Protein AF-A0A5J5ADH3-F1 (afdb_monomer_lite)

Foldseek 3Di:
DCCVVVVVVVVVPPPPPPDPCDPVNVVVVVVVVCVVCVLDDDFPDDDLVVLQVVQQVVVVDPVTDDLVSSLVSSPVPGPRADPCNSVSNVVVVVVVVVVVVD

Organism: NCBI:txid561372

pLDDT: mean 78.31, std 17.19, range [43.53, 96.44]

Sequence (102 aa):
MDWFRNGVMLIENFDGFDGPVTAARKTRIENHLREFFTNIHTPDHPTYTAMIHKAIKELNEEEGSSKNSISEFIRKEYDDLPCAHSTVLDYHMEKLFIRERK

Radius of gyration: 19.17 Å; chains: 1; bounding box: 45×31×49 Å

Secondary structure (DSSP, 8-state):
--HHHHHHHHHHT-S---S---HHHHHHHHHHHHHHHTT----SS--HHHHHHHHHHHH--TT---HHHHHHHHHHH-SS--TTHHHHHHHHHHHHHHHHT-

Structure (mmCIF, N/CA/C/O backbone):
data_AF-A0A5J5ADH3-F1
#
_entry.id   AF-A0A5J5ADH3-F1
#
loop_
_atom_site.group_PDB
_atom_site.id
_atom_site.type_symbol
_atom_site.label_atom_id
_atom_site.label_alt_id
_atom_site.label_comp_id
_atom_site.label_asym_id
_atom_site.label_entity_id
_atom_site.label_seq_id
_atom_site.pdbx_PDB_ins_code
_atom_site.Cartn_x
_atom_site.Cartn_y
_atom_site.Cartn_z
_atom_site.occupancy
_atom_site.B_iso_or_equiv
_atom_site.auth_seq_id
_atom_site.auth_comp_id
_atom_site.auth_asym_id
_atom_site.auth_atom_id
_atom_site.pdbx_PDB_model_num
ATOM 1 N N . MET A 1 1 ? 11.788 3.149 3.937 1.00 44.88 1 MET A N 1
ATOM 2 C CA . MET A 1 1 ? 11.768 2.647 2.535 1.00 44.88 1 MET A CA 1
ATOM 3 C C . MET A 1 1 ? 12.995 3.229 1.857 1.00 44.88 1 MET A C 1
ATOM 5 O O . MET A 1 1 ? 12.916 4.232 1.158 1.00 44.88 1 MET A O 1
ATOM 9 N N . ASP A 1 2 ? 14.147 2.635 2.144 1.00 44.75 2 ASP A N 1
ATOM 10 C CA . ASP A 1 2 ? 15.439 3.307 1.961 1.00 44.75 2 ASP A CA 1
ATOM 11 C C . ASP A 1 2 ? 16.198 2.799 0.735 1.00 44.75 2 ASP A C 1
ATOM 13 O O . ASP A 1 2 ? 17.129 3.446 0.272 1.00 44.75 2 ASP A O 1
ATOM 17 N N . TRP A 1 3 ? 15.757 1.692 0.133 1.00 48.06 3 TRP A N 1
ATOM 18 C CA . TRP A 1 3 ? 16.402 1.124 -1.053 1.00 48.06 3 TRP A CA 1
ATOM 19 C C . TRP A 1 3 ? 16.121 1.918 -2.341 1.00 48.06 3 TRP A C 1
ATOM 21 O O . TRP A 1 3 ? 16.993 1.987 -3.198 1.00 48.06 3 TRP A O 1
ATOM 31 N N . PHE A 1 4 ? 14.962 2.583 -2.463 1.00 47.25 4 PHE A N 1
ATOM 32 C CA . PHE A 1 4 ? 14.647 3.434 -3.624 1.00 47.25 4 PHE A CA 1
ATOM 33 C C . PHE A 1 4 ? 15.401 4.775 -3.585 1.00 47.25 4 PHE A C 1
ATOM 35 O O . PHE A 1 4 ? 15.899 5.222 -4.614 1.00 47.25 4 PHE A O 1
ATOM 42 N N . ARG A 1 5 ? 15.556 5.401 -2.404 1.00 49.19 5 ARG A N 1
ATOM 43 C CA . ARG A 1 5 ? 16.395 6.610 -2.257 1.00 49.19 5 ARG A CA 1
ATOM 44 C C . ARG A 1 5 ? 17.882 6.291 -2.390 1.00 49.19 5 ARG A C 1
ATOM 46 O O . ARG A 1 5 ? 18.582 7.018 -3.085 1.00 49.19 5 ARG A O 1
ATOM 53 N N . ASN A 1 6 ? 18.346 5.185 -1.801 1.00 46.50 6 ASN A N 1
ATOM 54 C CA . ASN A 1 6 ? 19.726 4.731 -1.992 1.00 46.50 6 ASN A CA 1
ATOM 55 C C . ASN A 1 6 ? 19.997 4.302 -3.440 1.00 46.50 6 ASN A C 1
ATOM 57 O O . ASN A 1 6 ? 21.086 4.545 -3.940 1.00 46.50 6 ASN A O 1
ATOM 61 N N . GLY A 1 7 ? 19.012 3.730 -4.139 1.00 48.28 7 GLY A N 1
ATOM 62 C CA . GLY A 1 7 ? 19.130 3.374 -5.554 1.00 48.28 7 GLY A CA 1
ATOM 63 C C . GLY A 1 7 ? 19.303 4.585 -6.472 1.00 48.28 7 GLY A C 1
ATOM 64 O O . GLY A 1 7 ? 20.077 4.511 -7.419 1.00 48.28 7 GLY A O 1
ATOM 65 N N . VAL A 1 8 ? 18.642 5.709 -6.170 1.00 47.38 8 VAL A N 1
ATOM 66 C CA . VAL A 1 8 ? 18.802 6.972 -6.915 1.00 47.38 8 VAL A CA 1
ATOM 67 C C . VAL A 1 8 ? 20.133 7.657 -6.576 1.00 47.38 8 VAL A C 1
ATOM 69 O O . VAL A 1 8 ? 20.841 8.068 -7.490 1.00 47.38 8 VAL A O 1
ATOM 72 N N . MET A 1 9 ? 20.537 7.692 -5.299 1.00 49.81 9 MET A N 1
ATOM 73 C CA . MET A 1 9 ? 21.829 8.269 -4.873 1.00 49.81 9 MET A CA 1
ATOM 74 C C . MET A 1 9 ? 23.047 7.434 -5.312 1.00 49.81 9 MET A C 1
ATOM 76 O O . MET A 1 9 ? 24.140 7.969 -5.477 1.00 49.81 9 MET A O 1
ATOM 80 N N . LEU A 1 10 ? 22.877 6.128 -5.558 1.00 48.31 10 LEU A N 1
ATOM 81 C CA . LEU A 1 10 ? 23.913 5.284 -6.167 1.00 48.31 10 LEU A CA 1
ATOM 82 C C . LEU A 1 10 ? 24.218 5.682 -7.618 1.00 48.31 10 LEU A C 1
ATOM 84 O O . LEU A 1 10 ? 25.294 5.360 -8.104 1.00 48.31 10 LEU A O 1
ATOM 88 N N . ILE A 1 11 ? 23.317 6.382 -8.311 1.00 50.00 11 ILE A N 1
ATOM 89 C CA . ILE A 1 11 ? 23.566 6.844 -9.684 1.00 50.00 11 ILE A CA 1
ATOM 90 C C . ILE A 1 11 ? 24.412 8.128 -9.677 1.00 50.00 11 ILE A C 1
ATOM 92 O O . ILE A 1 11 ? 25.197 8.330 -10.597 1.00 50.00 11 ILE A O 1
ATOM 96 N N . GLU A 1 12 ? 24.317 8.955 -8.629 1.00 43.81 12 GLU A N 1
ATOM 97 C CA . GLU A 1 12 ? 25.028 10.242 -8.541 1.00 43.81 12 GLU A CA 1
ATOM 98 C C . GLU A 1 12 ? 26.513 10.117 -8.156 1.00 43.81 12 GLU A C 1
ATOM 100 O O . GLU A 1 12 ? 27.291 10.992 -8.513 1.00 43.81 12 GLU A O 1
ATOM 105 N N . ASN A 1 13 ? 26.934 9.026 -7.499 1.00 43.88 13 ASN A N 1
ATOM 106 C CA . ASN A 1 13 ? 28.335 8.800 -7.088 1.00 43.88 13 ASN A CA 1
ATOM 107 C C . ASN A 1 13 ? 29.088 7.759 -7.944 1.00 43.88 13 ASN A C 1
ATOM 109 O O . ASN A 1 13 ? 30.174 7.310 -7.570 1.00 43.88 13 ASN A O 1
ATOM 113 N N . PHE A 1 14 ? 28.525 7.327 -9.076 1.00 43.53 14 PHE A N 1
ATOM 114 C CA . PHE A 1 14 ? 29.250 6.507 -10.049 1.00 43.53 14 PHE A CA 1
ATOM 115 C C . PHE A 1 14 ? 29.989 7.430 -11.029 1.00 43.53 14 PHE A C 1
ATOM 117 O O . PHE A 1 14 ? 29.431 7.821 -12.053 1.00 43.53 14 PHE A O 1
ATOM 124 N N . ASP A 1 15 ? 31.265 7.714 -10.755 1.00 48.62 15 ASP A N 1
ATOM 125 C CA . ASP A 1 15 ? 32.225 8.381 -11.6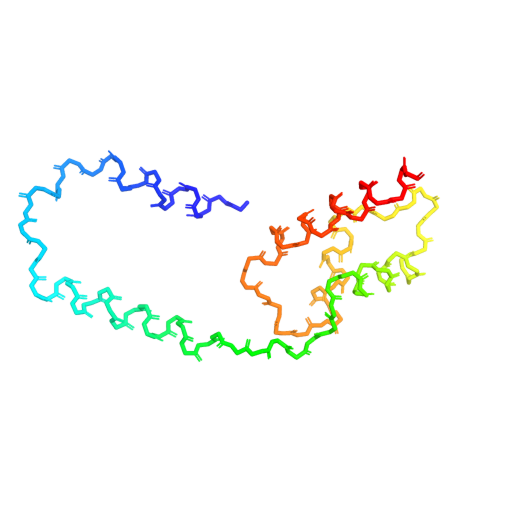64 1.00 48.62 15 ASP A CA 1
ATOM 126 C C . ASP A 1 15 ? 32.566 7.515 -12.903 1.00 48.62 15 ASP A C 1
ATOM 128 O O . ASP A 1 15 ? 33.720 7.313 -13.278 1.00 48.62 15 ASP A O 1
ATOM 132 N N . GLY A 1 16 ? 31.563 6.913 -13.542 1.00 51.03 16 GLY A N 1
ATOM 133 C CA . GLY A 1 16 ? 31.774 5.872 -14.544 1.00 51.03 16 GLY A CA 1
ATOM 134 C C . GLY A 1 16 ? 30.660 5.730 -15.568 1.00 51.03 16 GLY A C 1
ATOM 135 O O . GLY A 1 16 ? 30.468 4.628 -16.084 1.00 51.03 16 GLY A O 1
ATOM 136 N N . PHE A 1 17 ? 29.910 6.797 -15.864 1.00 51.38 17 PHE A N 1
ATOM 137 C CA . PHE A 1 17 ? 28.901 6.752 -16.923 1.00 51.38 17 PHE A CA 1
ATOM 138 C C . PHE A 1 17 ? 29.008 7.860 -17.980 1.00 51.38 17 PHE A C 1
ATOM 140 O O . PHE A 1 17 ? 27.998 8.322 -18.491 1.00 51.38 17 PHE A O 1
ATOM 147 N N . ASP A 1 18 ? 30.228 8.198 -18.400 1.00 53.28 18 ASP A N 1
ATOM 148 C CA . ASP A 1 18 ? 30.483 8.998 -19.616 1.00 53.28 18 ASP A CA 1
ATOM 149 C C . ASP A 1 18 ? 30.772 8.122 -20.856 1.00 53.28 18 ASP A C 1
ATOM 151 O O . ASP A 1 18 ? 31.474 8.511 -21.789 1.00 53.28 18 ASP A O 1
ATOM 155 N N . GLY A 1 19 ? 30.240 6.896 -20.882 1.00 59.97 19 GLY A N 1
ATOM 156 C CA . GLY A 1 19 ? 30.262 6.028 -22.061 1.00 59.97 19 GLY A CA 1
ATOM 157 C C . GLY A 1 19 ? 28.926 6.083 -22.809 1.00 59.97 19 GLY A C 1
ATOM 158 O O . GLY A 1 19 ? 27.880 6.157 -22.157 1.00 59.97 19 GLY A O 1
ATOM 159 N N . PRO A 1 20 ? 28.902 5.995 -24.157 1.00 61.41 20 PRO A N 1
ATOM 160 C CA . PRO A 1 20 ? 27.644 5.899 -24.888 1.00 61.41 20 PRO A CA 1
ATOM 161 C C . PRO A 1 20 ? 26.848 4.719 -24.331 1.00 61.41 20 PRO A C 1
ATOM 163 O O . PRO A 1 20 ? 27.389 3.618 -24.201 1.00 61.41 20 PRO A O 1
ATOM 166 N N . VAL A 1 21 ? 25.575 4.943 -23.979 1.00 65.94 21 VAL A N 1
ATOM 167 C CA . VAL A 1 21 ? 24.656 3.864 -23.594 1.00 65.94 21 VAL A CA 1
ATOM 168 C C . VAL A 1 21 ? 24.640 2.875 -24.754 1.00 65.94 21 VAL A C 1
ATOM 170 O O . VAL A 1 21 ? 23.993 3.102 -25.776 1.00 65.94 21 VAL A O 1
ATOM 173 N N . THR A 1 22 ? 25.415 1.800 -24.624 1.00 77.12 22 THR A N 1
ATOM 174 C CA . THR A 1 22 ? 25.539 0.808 -25.683 1.00 77.12 22 THR A CA 1
ATOM 175 C C . THR A 1 22 ? 24.172 0.181 -25.910 1.00 77.12 22 THR A C 1
ATOM 177 O O . THR A 1 22 ? 23.372 0.052 -24.975 1.00 77.12 22 THR A O 1
ATOM 180 N N . ALA A 1 23 ? 23.895 -0.237 -27.145 1.00 76.06 23 ALA A N 1
ATOM 181 C CA . ALA A 1 23 ? 22.635 -0.898 -27.477 1.00 76.06 23 ALA A CA 1
ATOM 182 C C . ALA A 1 23 ? 22.337 -2.059 -26.508 1.00 76.06 23 ALA A C 1
ATOM 184 O O . ALA A 1 23 ? 21.216 -2.187 -26.028 1.00 76.06 23 ALA A O 1
ATOM 185 N N . ALA A 1 24 ? 23.369 -2.807 -26.101 1.00 78.94 24 ALA A N 1
ATOM 186 C CA . ALA A 1 24 ? 23.260 -3.877 -25.115 1.00 78.94 24 ALA A CA 1
ATOM 187 C C . ALA A 1 24 ? 22.767 -3.400 -23.734 1.00 78.94 24 ALA A C 1
ATOM 189 O O . ALA A 1 24 ? 21.918 -4.057 -23.130 1.00 78.94 24 ALA A O 1
ATOM 190 N N . ARG A 1 25 ? 23.251 -2.254 -23.226 1.00 79.31 25 ARG A N 1
ATOM 191 C CA . ARG A 1 25 ? 22.784 -1.695 -21.944 1.00 79.31 25 ARG A CA 1
ATOM 192 C C . ARG A 1 25 ? 21.336 -1.227 -22.047 1.00 79.31 25 ARG A C 1
ATOM 194 O O . ARG A 1 25 ? 20.558 -1.485 -21.131 1.00 79.31 25 ARG A O 1
ATOM 201 N N . LYS A 1 26 ? 20.968 -0.601 -23.170 1.00 84.44 26 LYS A N 1
ATOM 202 C CA . LYS A 1 26 ? 19.590 -0.170 -23.432 1.00 84.44 26 LYS A CA 1
ATOM 203 C C . LYS A 1 26 ? 18.633 -1.363 -23.453 1.00 84.44 26 LYS A C 1
ATOM 205 O O . LYS A 1 26 ? 17.655 -1.354 -22.718 1.00 84.44 26 LYS A O 1
ATOM 210 N N . THR A 1 27 ? 18.972 -2.425 -24.185 1.00 86.12 27 THR A N 1
ATOM 211 C CA . THR A 1 27 ? 18.168 -3.655 -24.235 1.00 86.12 27 THR A CA 1
ATOM 212 C C . THR A 1 27 ? 18.026 -4.307 -22.859 1.00 86.12 27 THR A C 1
ATOM 214 O O . THR A 1 27 ? 16.952 -4.791 -22.518 1.00 86.12 27 THR A O 1
ATOM 217 N N . ARG A 1 28 ? 19.076 -4.283 -22.024 1.00 84.50 28 ARG A N 1
ATOM 218 C CA . ARG A 1 28 ? 18.999 -4.816 -20.653 1.00 84.50 28 ARG A CA 1
ATOM 219 C C . ARG A 1 28 ? 18.023 -4.035 -19.777 1.00 84.50 28 ARG A C 1
ATOM 221 O O . ARG A 1 28 ? 17.262 -4.646 -19.035 1.00 84.50 28 ARG A O 1
ATOM 228 N N . ILE A 1 29 ? 18.035 -2.706 -19.879 1.00 87.12 29 ILE A N 1
ATOM 229 C CA . ILE A 1 29 ? 17.088 -1.843 -19.163 1.00 87.12 29 ILE A CA 1
ATOM 230 C C . ILE A 1 29 ? 15.669 -2.083 -19.685 1.00 87.12 29 ILE A C 1
ATOM 232 O O . ILE A 1 29 ? 14.761 -2.288 -18.891 1.00 87.12 29 ILE A O 1
ATOM 236 N N . GLU A 1 30 ? 15.476 -2.119 -21.004 1.00 86.56 30 GLU A N 1
ATOM 237 C CA . GLU A 1 30 ? 14.165 -2.353 -21.621 1.00 86.56 30 GLU A CA 1
ATOM 238 C C . GLU A 1 30 ? 13.563 -3.703 -21.215 1.00 86.56 30 GLU A C 1
ATOM 240 O O . GLU A 1 30 ? 12.384 -3.761 -20.872 1.00 86.56 30 GLU A O 1
ATOM 245 N N . ASN A 1 31 ? 14.359 -4.774 -21.197 1.00 86.50 31 ASN A N 1
ATOM 246 C CA . ASN A 1 31 ? 13.893 -6.091 -20.763 1.00 86.50 31 ASN A CA 1
ATOM 247 C C . ASN A 1 31 ? 13.529 -6.101 -19.277 1.00 86.50 31 ASN A C 1
ATOM 249 O O . ASN A 1 31 ? 12.463 -6.593 -18.922 1.00 86.50 31 ASN A O 1
ATOM 253 N N . HIS A 1 32 ? 14.358 -5.492 -18.425 1.00 81.81 32 HIS A N 1
ATOM 254 C CA . HIS A 1 32 ? 14.078 -5.425 -16.994 1.00 81.81 32 HIS A CA 1
ATOM 255 C C . HIS A 1 32 ? 12.815 -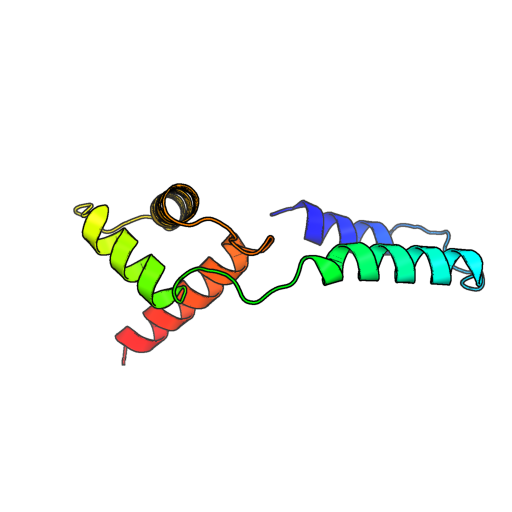4.610 -16.689 1.00 81.81 32 HIS A C 1
ATOM 257 O O . HIS A 1 32 ? 11.988 -5.013 -15.875 1.00 81.81 32 HIS A O 1
ATOM 263 N N . LEU A 1 33 ? 12.624 -3.486 -17.388 1.00 84.56 33 LEU A N 1
ATOM 264 C CA . LEU A 1 33 ? 11.398 -2.702 -17.282 1.00 84.56 33 LEU A CA 1
ATOM 265 C C . LEU A 1 33 ? 10.192 -3.508 -17.768 1.00 84.56 33 LEU A C 1
ATOM 267 O O . LEU A 1 33 ? 9.167 -3.489 -17.102 1.00 84.56 33 LEU A O 1
ATOM 271 N N . ARG A 1 34 ? 10.292 -4.248 -18.879 1.00 81.25 34 ARG A N 1
ATOM 272 C CA . ARG A 1 34 ? 9.193 -5.108 -19.348 1.00 81.25 34 ARG A CA 1
ATOM 273 C C . ARG A 1 34 ? 8.815 -6.163 -18.317 1.00 81.25 34 ARG A C 1
ATOM 275 O O . ARG A 1 34 ? 7.638 -6.263 -18.014 1.00 81.25 34 ARG A O 1
ATOM 282 N N . GLU A 1 35 ? 9.782 -6.881 -17.751 1.00 77.44 35 GLU A N 1
ATOM 283 C CA . GLU A 1 35 ? 9.535 -7.867 -16.687 1.00 77.44 35 GLU A CA 1
ATOM 284 C C . GLU A 1 35 ? 8.861 -7.231 -15.461 1.00 77.44 35 GLU A C 1
ATOM 286 O O . GLU A 1 35 ? 7.915 -7.785 -14.900 1.00 77.44 35 GLU A O 1
ATOM 291 N N . PHE A 1 36 ? 9.298 -6.031 -15.073 1.00 75.69 36 PHE A N 1
ATOM 292 C CA . PHE A 1 36 ? 8.697 -5.301 -13.961 1.00 75.69 36 PHE A CA 1
ATOM 293 C C . PHE A 1 36 ? 7.263 -4.846 -14.277 1.00 75.69 36 PHE A C 1
ATOM 295 O O . PHE A 1 36 ? 6.354 -5.014 -13.465 1.00 75.69 36 PHE A O 1
ATOM 302 N N . PHE A 1 37 ? 7.042 -4.300 -15.476 1.00 72.88 37 PHE A N 1
ATOM 303 C CA . PHE A 1 37 ? 5.755 -3.758 -15.908 1.00 72.88 37 PHE A CA 1
ATOM 304 C C . PHE A 1 37 ? 4.736 -4.830 -16.305 1.00 72.88 37 PHE A C 1
ATOM 306 O O . PHE A 1 37 ? 3.542 -4.565 -16.207 1.00 72.88 37 PHE A O 1
ATOM 313 N N . THR A 1 38 ? 5.156 -6.044 -16.679 1.00 68.06 38 THR A N 1
ATOM 314 C CA . THR A 1 38 ? 4.227 -7.166 -16.917 1.00 68.06 38 THR A CA 1
ATOM 315 C C . THR A 1 38 ? 3.468 -7.582 -15.663 1.00 68.06 38 THR A C 1
ATOM 317 O O . THR A 1 38 ? 2.392 -8.158 -15.778 1.00 68.06 38 THR A O 1
ATOM 320 N N . ASN A 1 39 ? 3.996 -7.256 -14.481 1.00 65.38 39 ASN A N 1
ATOM 321 C CA . ASN A 1 39 ? 3.335 -7.513 -13.205 1.00 65.38 39 ASN A CA 1
ATOM 322 C C . ASN A 1 39 ? 2.430 -6.358 -12.742 1.00 65.38 39 ASN A C 1
ATOM 324 O O . ASN A 1 39 ? 1.775 -6.479 -11.707 1.00 65.38 39 ASN A O 1
ATOM 328 N N . ILE A 1 40 ? 2.372 -5.241 -13.481 1.00 68.06 40 ILE A N 1
ATOM 329 C CA . ILE A 1 40 ? 1.452 -4.144 -13.168 1.00 68.06 40 ILE A CA 1
ATOM 330 C C . ILE A 1 40 ? 0.100 -4.456 -13.799 1.00 68.06 40 ILE A C 1
ATOM 332 O O . ILE A 1 40 ? -0.134 -4.206 -14.979 1.00 68.06 40 ILE A O 1
ATOM 336 N N . HIS A 1 41 ? -0.791 -5.003 -12.985 1.00 73.19 41 HIS A N 1
ATOM 337 C CA . HIS A 1 41 ? -2.187 -5.223 -13.326 1.00 73.19 41 HIS A CA 1
ATOM 338 C C . HIS A 1 41 ? -3.087 -4.346 -12.455 1.00 73.19 41 HIS A C 1
ATOM 340 O O . HIS A 1 41 ? -2.616 -3.653 -11.551 1.00 73.19 41 HIS A O 1
ATOM 346 N N . THR A 1 42 ? -4.380 -4.299 -12.783 1.00 75.81 42 THR A N 1
ATOM 347 C CA . THR A 1 42 ? -5.360 -3.637 -11.919 1.00 75.81 42 THR A CA 1
ATOM 348 C C . THR A 1 42 ? -5.431 -4.412 -10.609 1.00 75.81 42 THR A C 1
ATOM 350 O O . THR A 1 42 ? -5.777 -5.590 -10.678 1.00 75.81 42 THR A O 1
ATOM 353 N N . PRO A 1 43 ? -5.122 -3.781 -9.463 1.00 78.81 43 PRO A N 1
ATOM 354 C CA . PRO A 1 43 ? -5.059 -4.514 -8.215 1.00 78.81 43 PRO A CA 1
ATOM 355 C C . PRO A 1 43 ? -6.403 -5.131 -7.839 1.00 78.81 43 PRO A C 1
ATOM 357 O O . PRO A 1 43 ? -7.431 -4.451 -7.942 1.00 78.81 43 PRO A O 1
ATOM 360 N N . ASP A 1 44 ? -6.398 -6.374 -7.359 1.00 86.94 44 ASP A N 1
ATOM 361 C CA . ASP A 1 44 ? -7.608 -7.065 -6.880 1.00 86.94 44 ASP A CA 1
ATOM 362 C C . ASP A 1 44 ? -7.909 -6.741 -5.406 1.00 86.94 44 ASP A C 1
ATOM 364 O O . ASP A 1 44 ? -8.111 -7.603 -4.551 1.00 86.94 44 ASP A O 1
ATOM 368 N N . HIS A 1 45 ? -7.889 -5.450 -5.077 1.00 90.25 45 HIS A N 1
ATOM 369 C CA . HIS A 1 45 ? -8.202 -4.958 -3.743 1.00 90.25 45 HIS A CA 1
ATOM 370 C C . HIS A 1 45 ? -9.063 -3.688 -3.826 1.00 90.25 45 HIS A C 1
ATOM 372 O O . HIS A 1 45 ? -8.993 -2.923 -4.795 1.00 90.25 45 HIS A O 1
ATOM 378 N N . PRO A 1 46 ? -9.886 -3.395 -2.805 1.00 93.00 46 PRO A N 1
ATOM 379 C CA . PRO A 1 46 ? -10.670 -2.169 -2.782 1.00 93.00 46 PRO A CA 1
ATOM 380 C C . PRO A 1 46 ? -9.767 -0.930 -2.684 1.00 93.00 46 PRO A C 1
ATOM 382 O O . PRO A 1 46 ? -8.565 -1.007 -2.428 1.00 93.00 46 PRO A O 1
ATOM 385 N N . THR A 1 47 ? -10.344 0.258 -2.879 1.00 93.12 47 THR A N 1
ATOM 386 C CA . THR A 1 47 ? -9.578 1.512 -2.780 1.00 93.12 47 THR A CA 1
ATOM 387 C C . THR A 1 47 ? -8.882 1.645 -1.423 1.00 93.12 47 THR A C 1
ATOM 389 O O . THR A 1 47 ? -9.425 1.237 -0.395 1.00 93.12 47 THR A O 1
ATOM 392 N N . TYR A 1 48 ? -7.721 2.305 -1.393 1.00 94.25 48 TYR A N 1
ATOM 393 C CA . TYR A 1 48 ? -6.998 2.560 -0.142 1.00 94.25 48 TYR A CA 1
ATOM 394 C C . TYR A 1 48 ? -7.857 3.250 0.914 1.00 94.25 48 TYR A C 1
ATOM 396 O O . TYR A 1 48 ? -7.793 2.886 2.079 1.00 94.25 48 TYR A O 1
ATOM 404 N N . THR A 1 49 ? -8.716 4.191 0.520 1.00 93.50 49 THR A N 1
ATOM 405 C CA . THR A 1 49 ? -9.662 4.830 1.443 1.00 93.50 49 THR A CA 1
ATOM 406 C C . THR A 1 49 ? -10.590 3.816 2.114 1.00 93.50 49 THR A C 1
ATOM 408 O O . THR A 1 49 ? -10.760 3.861 3.330 1.00 93.50 49 THR A O 1
ATOM 411 N N . ALA A 1 50 ? -11.152 2.874 1.351 1.00 94.50 50 ALA A N 1
ATOM 412 C CA . ALA A 1 50 ? -12.006 1.827 1.905 1.00 94.50 50 ALA A CA 1
ATOM 413 C C . ALA A 1 50 ? -11.220 0.866 2.814 1.00 94.50 50 ALA A C 1
ATOM 415 O O . ALA A 1 50 ? -11.701 0.516 3.891 1.00 94.50 50 ALA A O 1
ATOM 416 N N . MET A 1 51 ? -9.999 0.492 2.418 1.00 96.25 51 MET A N 1
ATOM 417 C CA . MET A 1 51 ? -9.115 -0.349 3.232 1.00 96.25 51 MET A CA 1
ATOM 418 C C . MET A 1 51 ? -8.748 0.319 4.564 1.00 96.25 51 MET A C 1
ATOM 420 O O . MET A 1 51 ? -8.834 -0.325 5.605 1.00 96.25 51 MET A O 1
ATOM 424 N N . ILE A 1 52 ? -8.410 1.613 4.546 1.00 94.69 52 ILE A N 1
ATOM 425 C CA . ILE A 1 52 ? -8.096 2.407 5.743 1.00 94.69 52 ILE A CA 1
ATOM 426 C C . ILE A 1 52 ? -9.314 2.489 6.668 1.00 94.69 52 ILE A C 1
ATOM 428 O O . ILE A 1 52 ? -9.188 2.237 7.861 1.00 94.69 52 ILE A O 1
ATOM 432 N N . HIS A 1 53 ? -10.502 2.797 6.137 1.00 93.06 53 HIS A N 1
ATOM 433 C CA . HIS A 1 53 ? -11.720 2.861 6.952 1.00 93.06 53 HIS A CA 1
ATOM 434 C C . HIS A 1 53 ? -12.062 1.508 7.585 1.00 93.06 53 HIS A C 1
ATOM 436 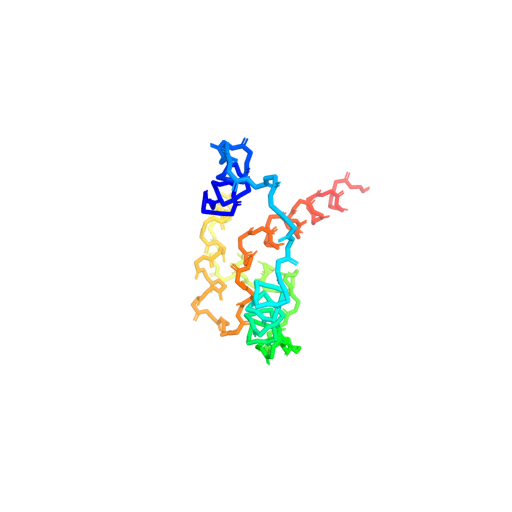O O . HIS A 1 53 ? -12.432 1.463 8.757 1.00 93.06 53 HIS A O 1
ATOM 442 N N . LYS A 1 54 ? -11.915 0.406 6.832 1.00 95.19 54 LYS A N 1
ATOM 443 C CA . LYS A 1 54 ? -12.083 -0.946 7.379 1.00 95.19 54 LYS A CA 1
ATOM 444 C C . LYS A 1 54 ? -11.072 -1.200 8.496 1.00 95.19 54 LYS A C 1
ATOM 446 O O . LYS A 1 54 ? -11.478 -1.621 9.568 1.00 95.19 54 LYS A O 1
ATOM 451 N N . ALA A 1 55 ? -9.795 -0.886 8.275 1.00 95.38 55 ALA A N 1
ATOM 452 C CA . ALA A 1 55 ? -8.743 -1.075 9.270 1.00 95.38 55 ALA A CA 1
ATOM 453 C C . ALA A 1 55 ? -9.034 -0.304 10.565 1.00 95.38 55 ALA A C 1
ATOM 455 O O . ALA A 1 55 ? -9.008 -0.898 11.631 1.00 95.38 55 ALA A O 1
ATOM 456 N N . ILE A 1 56 ? -9.386 0.982 10.481 1.00 92.56 56 ILE A N 1
ATOM 457 C CA . ILE A 1 56 ? -9.727 1.797 11.661 1.00 92.56 56 ILE A CA 1
ATOM 458 C C . ILE A 1 56 ? -10.913 1.188 12.422 1.00 92.56 56 ILE A C 1
ATOM 460 O O . ILE A 1 56 ? -10.878 1.088 13.646 1.00 92.56 56 ILE A O 1
ATOM 464 N N . LYS A 1 57 ? -11.953 0.753 11.698 1.00 92.56 57 LYS A N 1
ATOM 465 C CA . LYS A 1 57 ? -13.154 0.159 12.295 1.00 92.56 57 LYS A CA 1
ATOM 466 C C . LYS A 1 57 ? -12.870 -1.175 12.993 1.00 92.56 57 LYS A C 1
ATOM 468 O O . LYS A 1 57 ? -13.419 -1.416 14.059 1.00 92.56 57 LYS A O 1
ATOM 473 N N . GLU A 1 58 ? -12.075 -2.043 12.375 1.00 94.81 58 GLU A N 1
ATOM 474 C CA . GLU A 1 58 ? -11.793 -3.391 12.888 1.00 94.81 58 GLU A CA 1
ATOM 475 C C . GLU A 1 58 ? -10.710 -3.388 13.976 1.00 94.81 58 GLU A C 1
ATOM 477 O O . GLU A 1 58 ? -10.785 -4.179 14.912 1.00 94.81 58 GLU A O 1
ATOM 482 N N . LEU A 1 59 ? -9.718 -2.492 13.885 1.00 93.50 59 LEU A N 1
ATOM 483 C CA . LEU A 1 59 ? -8.700 -2.324 14.926 1.00 93.50 59 LEU A CA 1
ATOM 484 C C . LEU A 1 59 ? -9.300 -1.710 16.196 1.00 93.50 59 LEU A C 1
ATOM 486 O O . LEU A 1 59 ? -8.931 -2.127 17.289 1.00 93.50 59 LEU A O 1
ATOM 490 N N . ASN A 1 60 ? -10.240 -0.764 16.051 1.00 89.00 60 ASN A N 1
ATOM 491 C CA . ASN A 1 60 ? -11.029 -0.182 17.145 1.00 89.00 60 ASN A CA 1
ATOM 492 C C . ASN A 1 60 ? -10.187 0.206 18.384 1.00 89.00 60 ASN A C 1
ATOM 494 O O . ASN A 1 60 ? -10.582 -0.032 19.526 1.00 89.00 60 ASN A O 1
ATOM 498 N N . GLU A 1 61 ? -8.999 0.765 18.149 1.00 85.81 61 GLU A N 1
ATOM 499 C CA . GLU A 1 61 ? -8.070 1.203 19.197 1.00 85.81 61 GLU A CA 1
ATOM 500 C C . GLU A 1 61 ? -8.570 2.523 19.822 1.00 85.81 61 GLU A C 1
ATOM 502 O O . GLU A 1 61 ? -8.998 3.421 19.096 1.00 85.81 61 GLU A O 1
ATOM 507 N N . GLU A 1 62 ? -8.514 2.660 21.156 1.00 77.44 62 GLU A N 1
ATOM 508 C CA . GLU A 1 62 ? -9.098 3.805 21.892 1.00 77.44 62 GLU A CA 1
ATOM 509 C C . GLU A 1 62 ? -8.550 5.176 21.456 1.00 77.44 62 GLU A C 1
ATOM 511 O O . GLU A 1 62 ? -9.313 6.134 21.348 1.00 77.44 62 GLU A O 1
ATOM 516 N N . GLU A 1 63 ? -7.249 5.279 21.168 1.00 79.50 63 GLU A N 1
ATOM 517 C CA . GLU A 1 63 ? -6.597 6.518 20.703 1.00 79.50 63 GLU A CA 1
ATOM 518 C C . GLU A 1 63 ? -6.549 6.636 19.166 1.00 79.50 63 GLU A C 1
ATOM 520 O O . GLU A 1 63 ? -5.902 7.528 18.611 1.00 79.50 63 GLU A O 1
ATOM 525 N N . GLY A 1 64 ? -7.257 5.749 18.464 1.00 76.44 64 GLY A N 1
ATOM 526 C CA . GLY A 1 64 ? -7.161 5.590 17.021 1.00 76.44 64 GLY A CA 1
ATOM 527 C C . GLY A 1 64 ? -5.935 4.780 16.597 1.00 76.44 64 GLY A C 1
ATOM 528 O O . GLY A 1 64 ? -4.971 4.605 17.338 1.00 76.44 64 GLY A O 1
ATOM 529 N N . SER A 1 65 ? -5.984 4.260 15.370 1.00 85.31 65 SER A N 1
ATOM 530 C CA . SER A 1 65 ? -4.967 3.326 14.893 1.00 85.31 65 SER A CA 1
ATOM 531 C C . SER A 1 65 ? -3.740 4.003 14.304 1.00 85.31 65 SER A C 1
ATOM 533 O O . SER A 1 65 ? -3.834 4.891 13.451 1.00 85.31 65 SER A O 1
ATOM 535 N N . SER A 1 66 ? -2.565 3.515 14.704 1.00 90.31 66 SER A N 1
ATOM 536 C CA . SER A 1 66 ? -1.302 3.957 14.118 1.00 90.31 66 SER A CA 1
ATOM 537 C C . SER A 1 66 ? -1.230 3.598 12.628 1.00 90.31 66 SER A C 1
ATOM 539 O O . SER A 1 66 ? -1.765 2.579 12.180 1.00 90.31 66 SER A O 1
ATOM 541 N N . LYS A 1 67 ? -0.499 4.394 11.836 1.00 90.44 67 LYS A N 1
ATOM 542 C CA . LYS A 1 67 ? -0.232 4.066 10.423 1.00 90.44 67 LYS A CA 1
ATOM 543 C C . LYS A 1 67 ? 0.384 2.670 10.271 1.00 90.44 67 LYS A C 1
ATOM 545 O O . LYS A 1 67 ? 0.082 1.976 9.301 1.00 90.44 67 LYS A O 1
ATOM 550 N N . ASN A 1 68 ? 1.253 2.266 11.202 1.00 92.75 68 ASN A N 1
ATOM 551 C CA . ASN A 1 68 ? 1.875 0.947 11.151 1.00 92.75 68 ASN A CA 1
ATOM 552 C C . ASN A 1 68 ? 0.837 -0.161 11.379 1.00 92.75 68 ASN A C 1
ATOM 554 O O . ASN A 1 68 ? 0.760 -1.065 10.554 1.00 92.75 68 ASN A O 1
ATOM 558 N N . SER A 1 69 ? -0.025 -0.026 12.395 1.00 94.44 69 SER A N 1
ATOM 559 C CA . SER A 1 69 ? -1.133 -0.961 12.652 1.00 94.44 69 SER A CA 1
ATOM 560 C C . SER A 1 69 ? -2.059 -1.083 11.436 1.00 94.44 69 SER A C 1
ATOM 562 O O . SER A 1 69 ? -2.425 -2.183 11.028 1.00 94.44 69 SER A O 1
ATOM 564 N N . ILE A 1 70 ? -2.386 0.043 10.791 1.00 94.88 70 ILE A N 1
ATOM 565 C CA . ILE A 1 70 ? -3.216 0.058 9.577 1.00 94.88 70 ILE A CA 1
ATOM 566 C C . ILE A 1 70 ? -2.502 -0.639 8.410 1.00 94.88 70 ILE A C 1
ATOM 568 O O . ILE A 1 70 ? -3.119 -1.424 7.695 1.00 94.88 70 ILE A O 1
ATOM 572 N N . SER A 1 71 ? -1.207 -0.383 8.205 1.00 95.81 71 SER A N 1
ATOM 573 C CA . SER A 1 71 ? -0.429 -1.037 7.143 1.00 95.81 71 SER A CA 1
ATOM 574 C C . SER A 1 71 ? -0.342 -2.548 7.352 1.00 95.81 71 SER A C 1
ATOM 576 O O . SER A 1 71 ? -0.513 -3.307 6.399 1.00 95.81 71 SER A O 1
ATOM 578 N N . GLU A 1 72 ? -0.117 -2.988 8.590 1.00 96.00 72 GLU A N 1
ATOM 579 C CA . GLU A 1 72 ? -0.096 -4.403 8.960 1.00 96.00 72 GLU A CA 1
ATOM 580 C C . GLU A 1 72 ? -1.456 -5.066 8.742 1.00 96.00 72 GLU A C 1
ATOM 582 O O . GLU A 1 72 ? -1.516 -6.134 8.134 1.00 96.00 72 GLU A O 1
ATOM 587 N N . PHE A 1 73 ? -2.547 -4.408 9.144 1.00 96.44 73 PHE A N 1
ATOM 588 C CA . PHE A 1 73 ? -3.900 -4.890 8.881 1.00 96.44 73 PHE A CA 1
ATOM 589 C C . PHE A 1 73 ? -4.150 -5.071 7.379 1.00 96.44 73 PHE A C 1
ATOM 591 O O . PHE A 1 73 ? -4.572 -6.140 6.945 1.00 96.44 73 PHE A O 1
ATOM 598 N N . ILE A 1 74 ? -3.843 -4.054 6.565 1.00 96.06 74 ILE A N 1
ATOM 599 C CA . ILE A 1 74 ? -4.082 -4.099 5.115 1.00 96.06 74 ILE A CA 1
ATOM 600 C C . ILE A 1 74 ? -3.261 -5.214 4.457 1.00 96.06 74 ILE A C 1
ATOM 602 O O . ILE A 1 74 ? -3.797 -5.938 3.627 1.00 96.06 74 ILE A O 1
ATOM 606 N N . ARG A 1 75 ? -1.996 -5.395 4.856 1.00 95.44 75 ARG A N 1
ATOM 607 C CA . ARG A 1 75 ? -1.126 -6.474 4.352 1.00 95.44 75 ARG A CA 1
ATOM 608 C C . ARG A 1 75 ? -1.592 -7.875 4.719 1.00 95.44 75 ARG A C 1
ATOM 610 O O . ARG A 1 75 ? -1.236 -8.819 4.027 1.00 95.44 75 ARG A O 1
ATOM 617 N N . LYS A 1 76 ? -2.307 -8.020 5.833 1.00 95.69 76 LYS A N 1
ATOM 618 C CA . LYS A 1 76 ? -2.853 -9.305 6.272 1.00 95.69 76 LYS A CA 1
ATOM 619 C C . LYS A 1 76 ? -4.162 -9.643 5.560 1.00 95.69 76 LYS A C 1
ATOM 621 O O . LYS A 1 76 ? -4.441 -10.815 5.344 1.00 95.69 76 LYS A O 1
ATOM 626 N N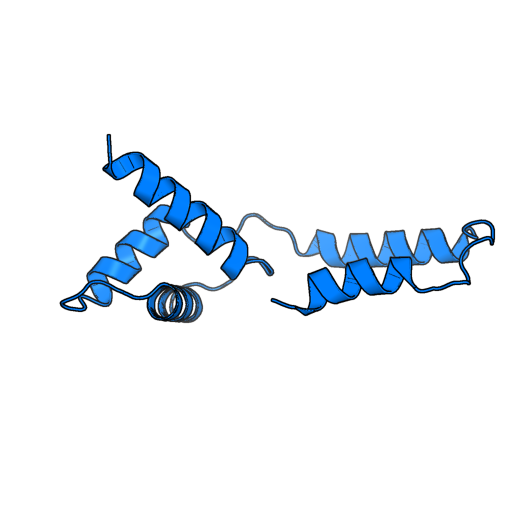 . GLU A 1 77 ? -4.963 -8.625 5.261 1.00 96.06 77 GLU A N 1
ATOM 627 C CA . GLU A 1 77 ? -6.328 -8.781 4.756 1.00 96.06 77 GLU A CA 1
ATOM 628 C C . GLU A 1 77 ? -6.413 -8.800 3.224 1.00 96.06 77 GLU A C 1
ATOM 630 O O . GLU A 1 77 ? -7.313 -9.429 2.673 1.00 96.06 77 GLU A O 1
ATOM 635 N N . TYR A 1 78 ? -5.511 -8.093 2.539 1.00 94.25 78 TYR A N 1
ATOM 636 C CA . TYR A 1 78 ? -5.552 -7.927 1.090 1.00 94.25 78 TYR A CA 1
ATOM 637 C C . TYR A 1 78 ? -4.249 -8.389 0.449 1.00 94.25 78 TYR A C 1
ATOM 639 O O . TYR A 1 78 ? -3.161 -7.932 0.812 1.00 94.25 78 TYR A O 1
ATOM 647 N N . ASP A 1 79 ? -4.391 -9.257 -0.546 1.00 89.50 79 ASP A N 1
ATOM 648 C CA . ASP A 1 79 ? -3.315 -9.630 -1.450 1.00 89.50 79 ASP A CA 1
ATOM 649 C C . ASP A 1 79 ? -3.097 -8.543 -2.516 1.00 89.50 79 ASP A C 1
ATOM 651 O O . ASP A 1 79 ? -3.804 -7.535 -2.576 1.00 89.50 79 ASP A O 1
ATOM 655 N N . ASP A 1 80 ? -2.072 -8.744 -3.347 1.00 87.38 80 ASP A N 1
ATOM 656 C CA . ASP A 1 80 ? -1.803 -7.921 -4.533 1.00 87.38 80 ASP A CA 1
ATOM 657 C C . ASP A 1 80 ? -1.643 -6.409 -4.259 1.00 87.38 80 ASP A C 1
ATOM 659 O O . ASP A 1 80 ? -1.971 -5.524 -5.051 1.00 87.38 80 ASP A O 1
ATOM 663 N N . LEU A 1 81 ? -1.101 -6.082 -3.087 1.00 89.25 81 LEU A N 1
ATOM 664 C CA . LEU A 1 81 ? -0.781 -4.703 -2.754 1.00 89.25 81 LEU A CA 1
ATOM 665 C C . LEU A 1 81 ? 0.397 -4.208 -3.606 1.00 89.25 81 LEU A C 1
ATOM 667 O O . LEU A 1 81 ? 1.395 -4.920 -3.770 1.00 89.25 81 LEU A O 1
ATOM 671 N N . PRO A 1 82 ? 0.360 -2.949 -4.079 1.00 86.00 82 PRO A N 1
ATOM 672 C CA . PRO A 1 82 ? 1.444 -2.397 -4.875 1.00 86.00 82 PRO A CA 1
ATOM 673 C C . PRO A 1 82 ? 2.764 -2.426 -4.097 1.00 86.00 82 PRO A C 1
ATOM 675 O O . PRO A 1 82 ? 2.801 -2.170 -2.893 1.00 86.00 82 PRO A O 1
ATOM 678 N N . CYS A 1 83 ? 3.884 -2.639 -4.795 1.00 82.94 83 CYS A N 1
ATOM 679 C CA . CYS A 1 83 ? 5.222 -2.659 -4.182 1.00 82.94 83 CYS A CA 1
ATOM 680 C C . CYS A 1 83 ? 5.509 -1.391 -3.342 1.00 82.94 83 CYS A C 1
ATOM 682 O O . CYS A 1 83 ? 6.123 -1.450 -2.275 1.00 82.94 83 CYS A O 1
ATOM 684 N N . ALA A 1 84 ? 4.977 -0.242 -3.771 1.00 87.00 84 ALA A N 1
ATOM 685 C CA . ALA A 1 84 ? 5.051 1.034 -3.061 1.00 87.00 84 ALA A CA 1
ATOM 686 C C . ALA A 1 84 ? 3.956 1.220 -1.985 1.00 87.00 84 ALA A C 1
ATOM 688 O O . ALA A 1 84 ? 3.612 2.356 -1.654 1.00 87.00 84 ALA A O 1
ATOM 689 N N . HIS A 1 85 ? 3.412 0.130 -1.425 1.00 91.88 85 HIS A N 1
ATOM 690 C CA . HIS A 1 85 ? 2.251 0.132 -0.529 1.00 91.88 85 HIS A CA 1
ATOM 691 C C . HIS A 1 85 ? 2.314 1.212 0.555 1.00 91.88 85 HIS A C 1
ATOM 693 O O . HIS A 1 85 ? 1.340 1.932 0.751 1.00 91.88 85 HIS A O 1
ATOM 699 N N . SER A 1 86 ? 3.450 1.349 1.247 1.00 90.88 86 SER A N 1
ATOM 700 C CA . SER A 1 86 ? 3.585 2.306 2.351 1.00 90.88 86 SER A CA 1
ATOM 701 C C . SER A 1 86 ? 3.516 3.762 1.887 1.00 90.88 86 SER A C 1
ATOM 703 O O . SER A 1 86 ? 2.928 4.582 2.583 1.00 90.88 86 SER A O 1
ATOM 705 N N . THR A 1 87 ? 4.072 4.083 0.715 1.00 91.69 87 THR A N 1
ATOM 706 C CA . THR A 1 87 ? 4.009 5.433 0.133 1.00 91.69 87 THR A CA 1
ATOM 707 C C . THR A 1 87 ? 2.606 5.756 -0.371 1.00 91.69 87 THR A C 1
ATOM 709 O O . THR A 1 87 ? 2.116 6.864 -0.170 1.00 91.69 87 THR A O 1
ATOM 712 N N . VAL A 1 88 ? 1.938 4.781 -0.994 1.00 91.56 88 VAL A N 1
ATOM 713 C CA . VAL A 1 88 ? 0.541 4.929 -1.424 1.00 91.56 88 VAL A CA 1
ATOM 714 C C . VAL A 1 88 ? -0.366 5.124 -0.204 1.00 91.56 88 VAL A C 1
ATOM 716 O O . VAL A 1 88 ? -1.210 6.019 -0.205 1.00 91.56 88 VAL A O 1
ATOM 719 N N . LEU A 1 89 ? -0.142 4.358 0.870 1.00 94.38 89 LEU A N 1
ATOM 720 C CA 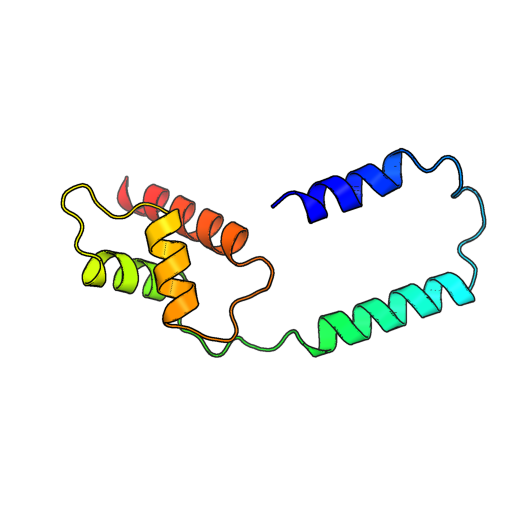. LEU A 1 89 ? -0.859 4.508 2.136 1.00 94.38 89 LEU A CA 1
ATOM 721 C C . LEU A 1 89 ? -0.697 5.917 2.713 1.00 94.38 89 LEU A C 1
ATOM 723 O O . LEU A 1 89 ? -1.701 6.553 3.018 1.00 94.38 89 LEU A O 1
ATOM 727 N N . AS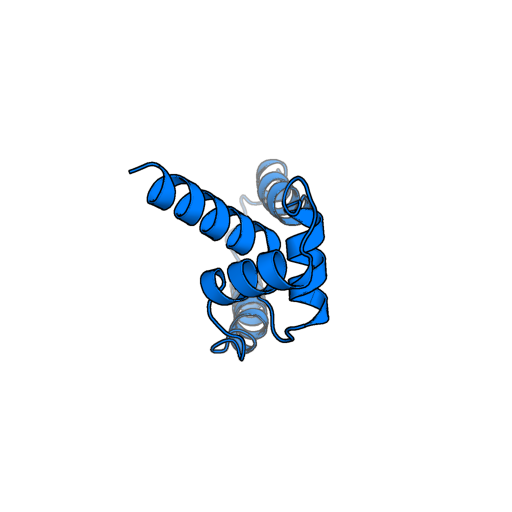P A 1 90 ? 0.542 6.411 2.812 1.00 92.44 90 ASP A N 1
ATOM 728 C CA . ASP A 1 90 ? 0.845 7.766 3.297 1.00 92.44 90 ASP A CA 1
ATOM 729 C C . ASP A 1 90 ? 0.045 8.832 2.564 1.00 92.44 90 ASP A C 1
ATOM 731 O O . ASP A 1 90 ? -0.659 9.630 3.182 1.00 92.44 90 ASP A O 1
ATOM 735 N N . TYR A 1 91 ? 0.116 8.795 1.234 1.00 92.50 91 TYR A N 1
ATOM 736 C CA . TYR A 1 91 ? -0.576 9.745 0.380 1.00 92.50 91 TYR A CA 1
ATOM 737 C C . TYR A 1 91 ? -2.090 9.741 0.631 1.00 92.50 91 TYR A C 1
ATOM 739 O O . TYR A 1 91 ? -2.719 10.796 0.751 1.00 92.50 91 TYR A O 1
ATOM 747 N N . HIS A 1 92 ? -2.692 8.552 0.729 1.00 92.50 92 HIS A N 1
ATOM 748 C CA . HIS A 1 92 ? -4.126 8.431 0.968 1.00 92.50 92 HIS A CA 1
ATOM 749 C C . HIS A 1 92 ? -4.530 8.879 2.372 1.00 92.50 92 HIS A C 1
ATOM 751 O O . HIS A 1 92 ? -5.575 9.516 2.511 1.00 92.50 92 HIS A O 1
ATOM 757 N N . MET A 1 93 ? -3.719 8.601 3.393 1.00 89.75 93 MET A N 1
ATOM 758 C CA . MET A 1 93 ? -3.985 9.062 4.755 1.00 89.75 93 MET A CA 1
ATOM 759 C C . MET A 1 93 ? -3.901 10.588 4.854 1.00 89.75 93 MET A C 1
ATOM 761 O O . MET A 1 93 ? -4.834 11.210 5.355 1.00 89.75 93 MET A O 1
ATOM 765 N N . GLU A 1 94 ? -2.863 11.215 4.293 1.00 89.12 94 GLU A N 1
ATOM 766 C CA . GLU A 1 94 ? -2.729 12.678 4.261 1.00 89.12 94 GLU A CA 1
ATOM 767 C C . GLU A 1 94 ? -3.933 13.343 3.573 1.00 89.12 94 GLU A C 1
ATOM 769 O O . GLU A 1 94 ? -4.534 14.284 4.098 1.00 89.12 94 GLU A O 1
ATOM 774 N N . LYS A 1 95 ? -4.359 12.801 2.425 1.00 87.62 95 LYS A N 1
ATOM 775 C CA . LYS A 1 95 ? -5.545 13.274 1.696 1.00 87.62 95 LYS A CA 1
ATOM 776 C C . LYS A 1 95 ? -6.836 13.151 2.500 1.00 87.62 95 LYS A C 1
ATOM 778 O O . LYS A 1 95 ? -7.686 14.036 2.387 1.00 87.62 95 LYS A O 1
ATOM 783 N N . LEU A 1 96 ? -7.008 12.075 3.268 1.00 84.50 96 LEU A N 1
ATOM 784 C CA . LEU A 1 96 ? -8.176 11.897 4.133 1.00 84.50 96 LEU A CA 1
ATOM 785 C C . LEU A 1 96 ? -8.176 12.927 5.264 1.00 84.50 96 LEU A C 1
ATOM 787 O O . LEU A 1 96 ? -9.170 13.631 5.429 1.00 84.50 96 LEU A O 1
ATOM 791 N N . PHE A 1 97 ? -7.043 13.116 5.945 1.00 77.38 97 PHE A N 1
ATOM 792 C CA . PHE A 1 97 ? -6.921 14.105 7.019 1.00 77.38 97 PHE A CA 1
ATOM 793 C C . PHE A 1 97 ? -7.154 15.543 6.543 1.00 77.38 97 PHE A C 1
ATOM 795 O O . PHE A 1 97 ? -7.770 16.334 7.254 1.00 77.38 97 PHE A O 1
ATOM 802 N N . ILE A 1 98 ? -6.711 15.903 5.334 1.00 70.25 98 ILE A N 1
ATOM 803 C CA . ILE A 1 98 ? -6.992 17.227 4.756 1.00 70.25 98 ILE A CA 1
ATOM 804 C C . ILE A 1 98 ? -8.492 17.403 4.477 1.00 70.25 98 ILE A C 1
ATOM 806 O O . ILE A 1 98 ? -9.021 18.504 4.635 1.00 70.25 98 ILE A O 1
ATOM 810 N N . ARG A 1 99 ? -9.188 16.341 4.056 1.00 68.50 99 ARG A N 1
ATOM 811 C CA . ARG A 1 99 ? -10.608 16.414 3.690 1.00 68.50 99 ARG A CA 1
ATOM 812 C C . ARG A 1 99 ? -11.530 16.551 4.901 1.00 68.50 99 ARG A C 1
ATOM 814 O O . ARG A 1 99 ? -12.555 17.205 4.772 1.00 68.50 99 ARG A O 1
ATOM 821 N N . GLU A 1 100 ? -11.180 15.962 6.040 1.00 62.72 100 GLU A N 1
ATOM 822 C CA . GLU A 1 100 ? -12.025 15.973 7.247 1.00 62.72 100 GLU A CA 1
ATOM 823 C C . GLU A 1 100 ? -11.851 17.216 8.134 1.00 62.72 100 GLU A C 1
ATOM 825 O O . GLU A 1 100 ? -12.604 17.409 9.082 1.00 62.72 100 GLU A O 1
ATOM 830 N N . ARG A 1 101 ? -10.893 18.098 7.820 1.00 59.38 101 ARG A N 1
ATOM 831 C CA . ARG A 1 101 ? -10.687 19.377 8.529 1.00 59.38 101 ARG A CA 1
ATOM 832 C C . ARG A 1 101 ? -11.369 20.580 7.868 1.00 59.38 101 ARG A C 1
ATOM 834 O O . ARG A 1 101 ? -10.999 21.718 8.160 1.00 59.38 101 ARG A O 1
ATOM 841 N N . LYS A 1 102 ? -12.316 20.341 6.963 1.00 46.44 102 LYS A N 1
ATOM 842 C CA . LYS A 1 102 ? -13.010 21.363 6.175 1.00 46.44 102 LYS A CA 1
ATOM 843 C C . LYS A 1 102 ? -14.510 21.289 6.408 1.00 46.44 102 LYS A C 1
ATOM 845 O O . LYS A 1 102 ? -15.118 22.376 6.485 1.00 46.44 102 LYS A O 1
#

InterPro domains:
  IPR005818 Linker histone H1/H5, domain H15 [PF00538] (45-80)
  IPR005818 Linker histone H1/H5, domain H15 [PS51504] (44-102)
  IPR036388 Winged helix-like DNA-binding domain superfamily [G3DSA:1.10.10.10] (40-100)
  IPR036390 Winged helix DNA-binding domain superfamily [SSF46785] (41-97)